Protein AF-A0A259GVI7-F1 (afdb_monomer)

pLDDT: mean 83.17, std 15.08, range [43.06, 96.94]

Secondary structure (DSSP, 8-state):
--PPTT---HHHHTTSTTEEE---TT---EEETTSS-HHHHHHHHHHHHHH-EEPPPSS--S--S----EE----TTSTTT--

Solvent-accessible surface area (backbone atoms only — not comparable to full-atom values): 5728 Å² total; per-residue (Å²): 134,86,77,73,87,91,68,91,50,69,72,62,52,69,70,43,86,74,52,40,74,55,97,47,96,89,52,93,47,74,48,65,72,77,80,59,53,74,65,55,49,50,50,42,51,56,48,41,75,72,58,48,38,77,56,78,71,96,66,87,82,81,74,84,86,79,71,91,51,68,43,55,88,81,58,76,86,37,87,80,58,60,123

Mean predicted aligned error: 8.74 Å

Structure (mmCIF, N/CA/C/O backbone):
data_AF-A0A259GVI7-F1
#
_entry.id   AF-A0A259GVI7-F1
#
loop_
_atom_site.group_PDB
_atom_site.id
_atom_site.type_symbol
_atom_site.label_atom_id
_atom_site.label_alt_id
_atom_site.label_comp_id
_atom_site.label_asym_id
_atom_site.label_entity_id
_atom_site.label_seq_id
_atom_site.pdbx_PDB_ins_code
_atom_site.Cartn_x
_atom_site.Cartn_y
_atom_site.Cartn_z
_atom_site.occupancy
_atom_site.B_iso_or_equiv
_atom_site.auth_seq_id
_atom_site.auth_comp_id
_atom_site.auth_asym_id
_atom_site.auth_atom_id
_atom_site.pdbx_PDB_model_num
ATOM 1 N N . MET A 1 1 ? -28.669 2.564 -1.432 1.00 43.06 1 MET A N 1
ATOM 2 C CA . MET A 1 1 ? -27.790 3.587 -0.831 1.00 43.06 1 MET A CA 1
ATOM 3 C C . MET A 1 1 ? -26.625 3.792 -1.775 1.00 43.06 1 MET A C 1
ATOM 5 O O . MET A 1 1 ? -25.909 2.839 -2.046 1.00 43.06 1 MET A O 1
ATOM 9 N N . THR A 1 2 ? -26.515 4.984 -2.352 1.00 50.75 2 THR A N 1
ATOM 10 C CA . THR A 1 2 ? -25.428 5.359 -3.261 1.00 50.75 2 THR A CA 1
ATOM 11 C C . THR A 1 2 ? -24.291 5.888 -2.398 1.00 50.75 2 THR A C 1
ATOM 13 O O . THR A 1 2 ? -24.428 6.958 -1.813 1.00 50.75 2 THR A O 1
ATOM 16 N N . PHE A 1 3 ? -23.216 5.118 -2.246 1.00 54.75 3 PHE A N 1
ATOM 17 C CA . PHE A 1 3 ? -22.010 5.614 -1.587 1.00 54.75 3 PHE A CA 1
ATOM 18 C C . PHE A 1 3 ? -21.305 6.578 -2.555 1.00 54.75 3 PHE A C 1
ATOM 20 O O . PHE A 1 3 ? -21.135 6.205 -3.721 1.00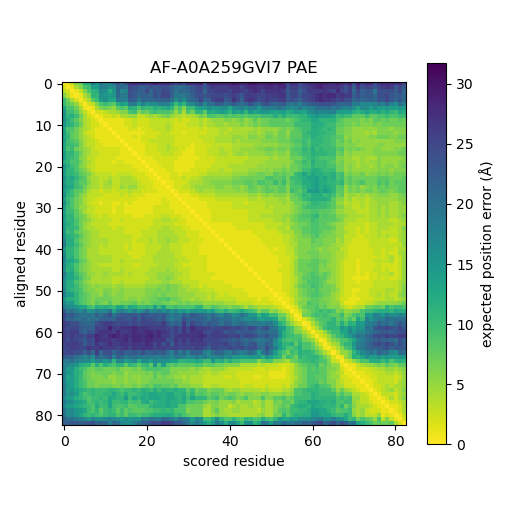 54.75 3 PHE A O 1
ATOM 27 N N . PRO A 1 4 ? -20.937 7.804 -2.143 1.00 54.97 4 PRO A N 1
ATOM 28 C CA . PRO A 1 4 ? -20.148 8.684 -2.993 1.00 54.97 4 PRO A CA 1
ATOM 29 C C . PRO A 1 4 ? -18.815 8.004 -3.334 1.00 54.97 4 PRO A C 1
ATOM 31 O O . PRO A 1 4 ? -18.207 7.328 -2.502 1.00 54.97 4 PRO A O 1
ATOM 34 N N . ALA A 1 5 ? -18.390 8.133 -4.590 1.00 65.88 5 ALA A N 1
ATOM 35 C CA . ALA A 1 5 ? -17.131 7.570 -5.055 1.00 65.88 5 ALA A CA 1
ATOM 36 C C . ALA A 1 5 ? -15.949 8.241 -4.325 1.00 65.88 5 ALA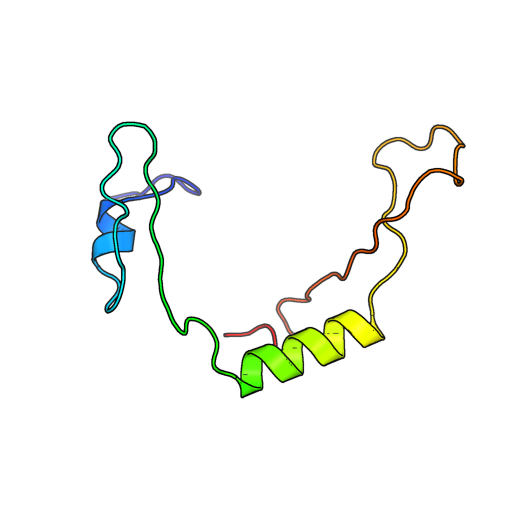 A C 1
ATOM 38 O O . ALA A 1 5 ? -15.892 9.465 -4.242 1.00 65.88 5 ALA A O 1
ATOM 39 N N . ASN A 1 6 ? -15.009 7.422 -3.839 1.00 64.38 6 ASN A N 1
ATOM 40 C CA . ASN A 1 6 ? -13.723 7.791 -3.222 1.00 64.38 6 ASN A CA 1
ATOM 41 C C . ASN A 1 6 ? -13.724 8.440 -1.821 1.00 64.38 6 ASN A C 1
ATOM 43 O O . ASN A 1 6 ? -12.742 9.085 -1.461 1.00 64.38 6 ASN A O 1
ATOM 47 N N . GLU A 1 7 ? -14.744 8.227 -0.986 1.00 73.31 7 GLU A N 1
ATOM 48 C CA . GLU A 1 7 ? -14.671 8.617 0.433 1.00 73.31 7 GLU A CA 1
ATOM 49 C C . GLU A 1 7 ? -14.163 7.468 1.326 1.00 73.31 7 GLU A C 1
ATOM 51 O O . GLU A 1 7 ? -14.575 6.312 1.186 1.00 73.31 7 GLU A O 1
ATOM 56 N N . SER A 1 8 ? -13.268 7.776 2.270 1.00 76.31 8 SER A N 1
ATOM 57 C CA . SER A 1 8 ? -12.844 6.822 3.299 1.00 76.31 8 SER A CA 1
ATOM 58 C C . SER A 1 8 ? -13.993 6.556 4.273 1.00 76.31 8 SER A C 1
ATOM 60 O O . SER A 1 8 ? -14.491 7.484 4.905 1.00 76.31 8 SER A O 1
ATOM 62 N N . SER A 1 9 ? -14.389 5.293 4.443 1.00 88.12 9 SER A N 1
ATOM 63 C CA . SER A 1 9 ? -15.483 4.910 5.342 1.00 88.12 9 SER A CA 1
ATOM 64 C C . SER A 1 9 ? -14.978 4.057 6.504 1.00 88.12 9 SER A C 1
ATOM 66 O O . SER A 1 9 ? -14.654 2.880 6.333 1.00 88.12 9 SER A O 1
ATOM 68 N N . THR A 1 10 ? -14.975 4.643 7.703 1.00 90.56 10 THR A N 1
ATOM 69 C CA . THR A 1 10 ? -14.676 3.939 8.960 1.00 90.56 10 THR A CA 1
ATOM 70 C C . THR A 1 10 ? -15.615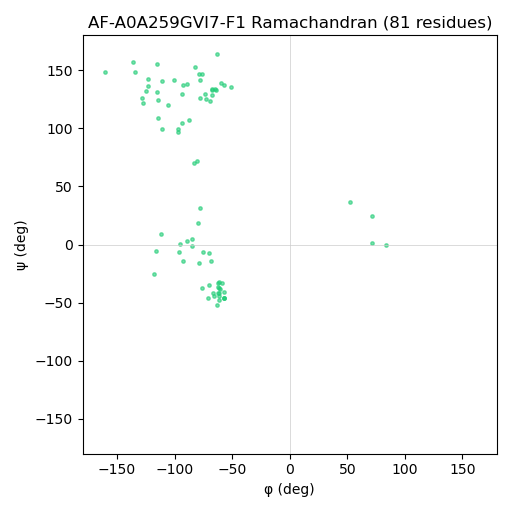 2.750 9.175 1.00 90.56 10 THR A C 1
ATOM 72 O O . THR A 1 10 ? -15.160 1.675 9.559 1.00 90.56 10 THR A O 1
ATOM 75 N N . GLU A 1 11 ? -16.907 2.905 8.865 1.00 90.62 11 GLU A N 1
ATOM 76 C CA . GLU A 1 11 ? -17.891 1.819 8.954 1.00 90.62 11 GLU A CA 1
ATOM 77 C C . GLU A 1 11 ? -17.477 0.620 8.093 1.00 90.62 11 GLU A C 1
ATOM 79 O O . GLU A 1 11 ? -17.451 -0.503 8.588 1.00 90.62 11 GLU A O 1
ATOM 84 N N . ARG A 1 12 ? -17.059 0.854 6.840 1.00 90.50 12 ARG A N 1
ATOM 85 C CA . ARG A 1 12 ? -16.594 -0.218 5.947 1.00 90.50 12 ARG A CA 1
ATOM 86 C C . ARG A 1 12 ? -15.304 -0.863 6.435 1.00 90.50 12 ARG A C 1
ATOM 88 O O . ARG A 1 12 ? -15.214 -2.087 6.428 1.00 90.50 12 ARG A O 1
ATOM 95 N N . LEU A 1 13 ? -14.320 -0.075 6.870 1.00 92.06 13 LEU A N 1
ATOM 96 C CA . LEU A 1 13 ? -13.046 -0.616 7.357 1.00 92.06 13 LEU A CA 1
ATOM 97 C C . LEU A 1 13 ? -13.245 -1.531 8.572 1.00 92.06 13 LEU A C 1
ATOM 99 O O . LEU A 1 13 ? -12.621 -2.583 8.649 1.00 92.06 13 LEU A O 1
ATOM 103 N N . LEU A 1 14 ? -14.165 -1.181 9.475 1.00 92.62 14 LEU A N 1
ATOM 104 C CA . LEU A 1 14 ? -14.495 -1.994 10.649 1.00 92.62 14 LEU A CA 1
ATOM 105 C C . LEU A 1 14 ? -15.199 -3.320 10.312 1.00 92.62 14 LEU A C 1
ATOM 107 O O . LEU A 1 14 ? -15.256 -4.196 11.172 1.00 92.62 14 LEU A O 1
ATOM 111 N N . THR A 1 15 ? -15.703 -3.501 9.084 1.00 94.31 15 THR A N 1
ATOM 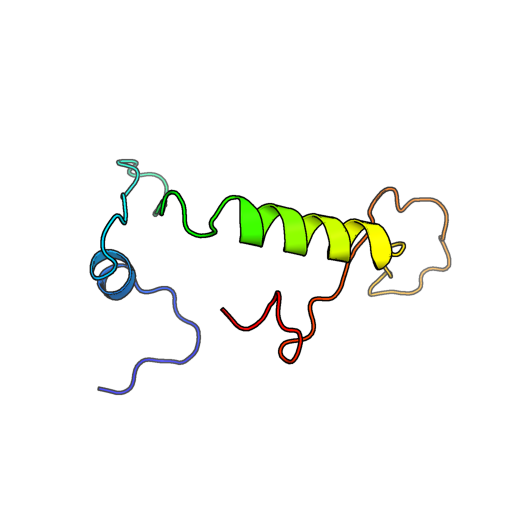112 C CA . THR A 1 15 ? -16.236 -4.801 8.629 1.00 94.31 15 THR A CA 1
ATOM 113 C C . THR A 1 15 ? -15.144 -5.797 8.231 1.00 94.31 15 THR A C 1
ATOM 115 O O . THR A 1 15 ? -15.416 -6.993 8.122 1.00 94.31 15 THR A O 1
ATOM 118 N N . VAL A 1 16 ? -13.907 -5.333 8.022 1.00 94.12 16 VAL A N 1
ATOM 119 C CA . VAL A 1 16 ? -12.786 -6.189 7.624 1.00 94.12 16 VAL A CA 1
ATOM 120 C C . VAL A 1 16 ? -12.262 -6.953 8.840 1.00 94.12 16 VAL A C 1
ATOM 122 O O . VAL A 1 16 ? -11.910 -6.373 9.868 1.00 94.12 16 VAL A O 1
ATOM 125 N N . THR A 1 17 ? -12.187 -8.279 8.721 1.00 95.12 17 THR A N 1
ATOM 126 C CA . THR A 1 17 ? -11.674 -9.137 9.798 1.00 95.12 17 THR A CA 1
ATOM 127 C C . THR A 1 17 ? -10.193 -8.843 10.044 1.00 95.12 17 THR A C 1
ATOM 129 O O . THR A 1 17 ? -9.416 -8.743 9.102 1.00 95.12 17 THR A O 1
ATOM 132 N N . GLY A 1 18 ? -9.798 -8.696 11.313 1.00 95.06 18 GLY A N 1
ATOM 133 C CA . GLY A 1 18 ? -8.417 -8.365 11.691 1.00 95.06 18 GLY A CA 1
ATOM 134 C C . GLY A 1 18 ? -8.077 -6.870 11.643 1.00 95.06 18 GLY A C 1
ATOM 135 O O . GLY A 1 18 ? -6.957 -6.494 11.987 1.00 95.06 18 GLY A O 1
ATOM 136 N N . MET A 1 19 ? -9.028 -6.008 11.270 1.00 96.94 19 MET A N 1
ATOM 137 C CA . MET A 1 19 ? -8.832 -4.561 11.288 1.00 96.94 19 MET A CA 1
ATOM 138 C C . MET A 1 19 ? -8.698 -4.029 12.721 1.00 96.94 19 MET A C 1
ATOM 140 O O . MET A 1 19 ? -9.556 -4.267 13.572 1.00 96.94 19 MET A O 1
ATOM 144 N N . MET A 1 20 ? -7.648 -3.251 12.983 1.00 95.44 20 MET A N 1
ATOM 145 C CA . MET A 1 20 ? -7.397 -2.624 14.283 1.00 95.44 20 MET A CA 1
ATOM 146 C C . MET A 1 20 ? -7.460 -1.105 14.177 1.00 95.44 20 MET A C 1
ATOM 148 O O . MET A 1 20 ? -6.790 -0.515 13.335 1.00 95.44 20 MET A O 1
ATOM 152 N N . ARG A 1 21 ? -8.206 -0.453 15.074 1.00 95.38 21 ARG A N 1
ATOM 153 C CA . ARG A 1 21 ? -8.236 1.012 15.184 1.00 95.38 21 ARG A CA 1
ATOM 154 C C . ARG A 1 21 ? -7.220 1.494 16.219 1.00 95.38 21 ARG A C 1
ATOM 156 O O . ARG A 1 21 ? -7.236 1.032 17.358 1.00 95.38 21 ARG A O 1
ATOM 163 N N . VAL A 1 22 ? -6.386 2.466 15.853 1.00 96.19 22 VAL A N 1
ATOM 164 C CA . VAL A 1 22 ? -5.469 3.124 16.795 1.00 96.19 22 VAL A CA 1
ATOM 165 C C . VAL A 1 22 ? -6.274 4.048 17.724 1.00 96.19 22 VAL A C 1
ATOM 167 O O . VAL A 1 22 ? -6.991 4.920 17.228 1.00 96.19 22 VAL A O 1
ATOM 170 N N . PRO A 1 23 ? -6.178 3.906 19.062 1.00 94.50 23 PRO A N 1
ATOM 171 C CA . PRO A 1 23 ? -6.968 4.690 20.010 1.00 94.50 23 PRO A CA 1
ATOM 172 C C . PRO A 1 23 ? -6.347 6.078 20.225 1.00 94.50 23 PRO A C 1
ATOM 174 O O . PRO A 1 23 ? -5.757 6.365 21.264 1.00 94.50 23 PRO A O 1
ATOM 177 N N . SER A 1 24 ? -6.458 6.946 19.221 1.00 95.62 24 SER A N 1
ATOM 178 C CA . SER A 1 24 ? -5.990 8.330 19.287 1.00 95.62 24 SER A CA 1
ATOM 179 C C . SER A 1 24 ? -7.127 9.293 18.957 1.00 95.62 24 SER A C 1
ATOM 181 O O . SER A 1 24 ? -7.780 9.126 17.931 1.00 95.62 24 SER A O 1
ATOM 183 N N . PRO A 1 25 ? -7.348 10.347 19.761 1.00 93.94 25 PRO A N 1
ATOM 184 C CA . PRO A 1 25 ? -8.310 11.390 19.415 1.00 93.94 25 PRO A CA 1
ATOM 185 C C . PRO A 1 25 ? -7.785 12.347 18.329 1.00 93.94 25 PRO A C 1
ATOM 187 O O . PRO A 1 25 ? -8.517 13.226 17.892 1.00 93.94 25 PRO A O 1
ATOM 190 N N . ARG A 1 26 ? -6.511 12.229 17.921 1.00 96.38 26 ARG A N 1
ATOM 191 C CA . ARG A 1 26 ? -5.858 13.160 16.981 1.00 96.38 26 ARG A CA 1
ATOM 192 C C . ARG A 1 26 ? -5.936 12.724 15.517 1.00 96.38 26 ARG A C 1
ATOM 194 O O . ARG A 1 26 ? -5.579 13.516 14.652 1.00 96.38 26 ARG A O 1
ATOM 201 N N . LEU A 1 27 ? -6.295 11.469 15.254 1.00 93.12 27 LEU A N 1
ATOM 202 C CA . LEU A 1 27 ? -6.272 10.863 13.923 1.00 93.12 27 LEU A CA 1
ATOM 203 C C . LEU A 1 27 ? -7.169 9.622 13.874 1.00 93.12 27 LEU A C 1
ATOM 205 O O . LEU A 1 27 ? -7.274 8.889 14.856 1.00 93.12 27 LEU A O 1
ATOM 209 N N . GLU A 1 28 ? -7.756 9.355 12.712 1.00 92.81 28 GLU A N 1
ATOM 210 C CA . GLU A 1 28 ? -8.419 8.087 12.408 1.00 92.81 28 GLU A CA 1
ATOM 211 C C . GLU A 1 28 ? -7.445 7.191 11.640 1.00 92.81 28 GLU A C 1
ATOM 213 O O . GLU A 1 28 ? -7.236 7.362 10.444 1.00 92.81 28 GLU A O 1
ATOM 218 N N . MET A 1 29 ? -6.807 6.254 12.346 1.00 94.44 29 MET A N 1
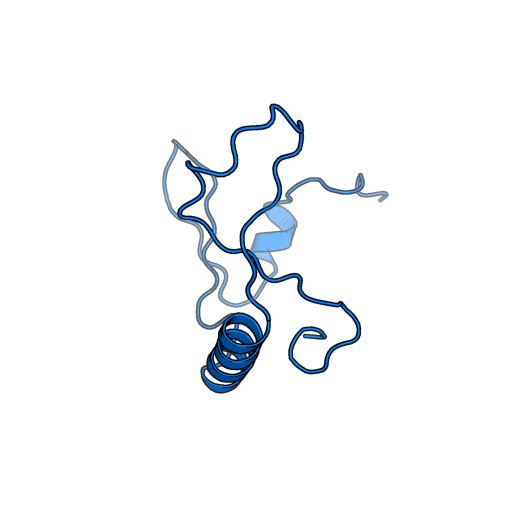ATOM 219 C CA . MET A 1 29 ? -5.862 5.304 11.756 1.00 94.44 29 MET A CA 1
ATOM 220 C C . MET A 1 29 ? -6.300 3.880 12.028 1.00 94.44 29 MET A C 1
ATOM 222 O O . MET A 1 29 ? -6.661 3.515 13.153 1.00 94.44 29 MET A O 1
ATOM 226 N N . PHE A 1 30 ? -6.202 3.084 10.973 1.00 95.69 30 PHE A N 1
ATOM 227 C CA . PHE A 1 30 ? -6.520 1.675 10.966 1.00 95.69 30 PHE A CA 1
ATOM 228 C C . PHE A 1 30 ? -5.304 0.885 10.496 1.00 95.69 30 PHE A C 1
ATOM 230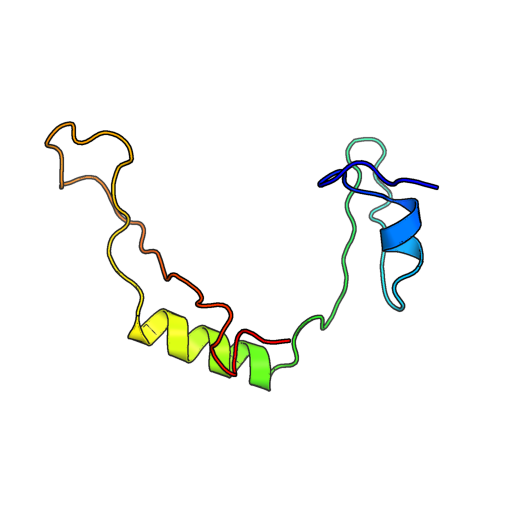 O O . PHE A 1 30 ? -4.558 1.335 9.627 1.00 95.69 30 PHE A O 1
ATOM 237 N N . VAL A 1 31 ? -5.091 -0.277 11.100 1.00 96.06 31 VAL A N 1
ATOM 238 C CA . VAL A 1 31 ? -4.002 -1.190 10.769 1.00 96.06 31 VAL A CA 1
ATOM 239 C C . VAL A 1 31 ? -4.608 -2.556 10.511 1.00 96.06 31 VAL A C 1
ATOM 241 O O . VAL A 1 31 ? -5.236 -3.132 11.397 1.00 96.06 31 VAL A O 1
ATOM 244 N N . LEU A 1 32 ? -4.372 -3.081 9.314 1.00 96.00 32 LEU A N 1
ATOM 245 C CA . LEU A 1 32 ? -4.593 -4.481 8.989 1.00 96.00 32 LEU A CA 1
ATOM 246 C C . LEU A 1 32 ? -3.226 -5.157 8.912 1.00 96.00 32 LEU A C 1
ATOM 248 O O . LEU A 1 32 ? -2.346 -4.720 8.171 1.00 96.00 32 LEU A O 1
ATOM 252 N N . ARG A 1 33 ? -3.019 -6.166 9.755 1.00 94.94 33 ARG A N 1
ATOM 253 C CA . ARG A 1 33 ? -1.779 -6.949 9.767 1.00 94.94 33 ARG A CA 1
ATOM 254 C C . ARG A 1 33 ? -1.850 -8.006 8.679 1.00 94.94 33 ARG A C 1
ATOM 256 O O . ARG A 1 33 ? -2.946 -8.430 8.331 1.00 94.94 33 ARG A O 1
ATOM 263 N N . ASP A 1 34 ? -0.681 -8.395 8.178 1.00 93.69 34 ASP A N 1
ATOM 264 C CA . ASP A 1 34 ? -0.539 -9.507 7.234 1.00 93.69 34 ASP A CA 1
ATOM 265 C C . ASP A 1 34 ? -1.473 -9.370 6.014 1.00 93.69 34 ASP A C 1
ATOM 267 O O . ASP A 1 34 ? -2.034 -10.346 5.531 1.00 93.69 34 ASP A O 1
ATOM 271 N N . PHE A 1 35 ? -1.664 -8.125 5.544 1.00 93.00 35 PHE A N 1
ATOM 272 C CA . PHE A 1 35 ? -2.506 -7.811 4.383 1.00 93.00 35 PHE A CA 1
ATOM 273 C C . PHE A 1 35 ? -1.990 -8.483 3.108 1.00 93.00 35 PHE A C 1
ATOM 275 O O . PHE A 1 35 ? -2.782 -8.953 2.302 1.00 93.00 35 PHE A O 1
ATOM 282 N N . LEU A 1 36 ? -0.665 -8.537 2.968 1.00 92.38 36 LEU A N 1
ATOM 283 C CA . LEU A 1 36 ? 0.027 -9.371 2.000 1.00 92.38 36 LEU A CA 1
ATOM 284 C C . LEU A 1 36 ? 0.764 -10.468 2.764 1.00 92.38 36 LEU A C 1
ATOM 286 O O . LEU A 1 36 ? 1.370 -10.214 3.812 1.00 92.38 36 LEU A O 1
ATOM 290 N N . SER A 1 37 ? 0.752 -11.674 2.215 1.00 93.44 37 SER A N 1
ATOM 291 C CA . SER A 1 37 ? 1.627 -12.760 2.634 1.00 93.44 37 SER A CA 1
ATOM 292 C C . SER A 1 37 ? 3.099 -12.412 2.382 1.00 93.44 37 SER A C 1
ATOM 294 O O . SER A 1 37 ? 3.446 -11.501 1.624 1.00 93.44 37 SER A O 1
ATOM 296 N N . ALA A 1 38 ? 4.002 -13.169 3.007 1.00 95.06 38 ALA A N 1
ATOM 297 C CA . ALA A 1 38 ? 5.438 -13.008 2.784 1.00 95.06 38 ALA A CA 1
ATOM 298 C C . ALA A 1 38 ? 5.842 -13.281 1.321 1.00 95.06 38 ALA A C 1
ATOM 300 O O . ALA A 1 38 ? 6.779 -12.660 0.822 1.00 95.06 38 ALA A O 1
ATOM 301 N N . GLU A 1 39 ? 5.134 -14.188 0.640 1.00 94.25 39 GLU A N 1
ATOM 302 C CA . GLU A 1 39 ? 5.371 -14.524 -0.766 1.00 94.25 39 GLU A CA 1
ATOM 303 C C . GLU A 1 39 ? 4.935 -13.384 -1.694 1.00 94.25 39 GLU A C 1
ATOM 305 O O . GLU A 1 39 ? 5.721 -12.956 -2.538 1.00 94.25 39 GLU A O 1
ATOM 310 N N . GLU A 1 40 ? 3.745 -12.818 -1.475 1.00 93.75 40 GLU A N 1
ATOM 311 C CA . GLU A 1 40 ? 3.260 -11.646 -2.221 1.00 93.75 40 GLU A CA 1
ATOM 312 C C . GLU A 1 40 ? 4.175 -10.433 -2.009 1.00 93.75 40 GLU A C 1
ATOM 314 O O . GLU A 1 40 ? 4.541 -9.754 -2.968 1.00 93.75 40 GLU A O 1
ATOM 319 N N . CYS A 1 41 ? 4.633 -10.201 -0.772 1.00 94.69 41 CYS A N 1
ATOM 320 C CA . CYS A 1 41 ? 5.633 -9.170 -0.486 1.00 94.69 41 CYS A CA 1
ATOM 321 C C . CYS A 1 41 ? 6.922 -9.383 -1.296 1.00 94.69 41 CYS A C 1
ATOM 323 O O . CYS A 1 41 ? 7.459 -8.432 -1.863 1.00 94.69 41 CYS A O 1
ATOM 325 N N . ALA A 1 42 ? 7.434 -10.616 -1.347 1.00 94.88 42 ALA A N 1
ATOM 326 C CA . ALA A 1 42 ? 8.666 -10.931 -2.063 1.00 94.88 42 ALA A CA 1
ATOM 327 C C . ALA A 1 42 ? 8.517 -10.749 -3.583 1.00 94.88 42 ALA A C 1
ATOM 329 O O . ALA A 1 42 ? 9.417 -10.194 -4.218 1.00 94.88 42 ALA A O 1
ATOM 330 N N . ALA A 1 43 ? 7.384 -11.168 -4.153 1.00 93.19 43 ALA A N 1
ATOM 331 C CA . ALA A 1 43 ? 7.077 -10.981 -5.568 1.00 93.19 43 ALA A CA 1
ATOM 332 C C . ALA A 1 43 ? 7.016 -9.491 -5.939 1.00 93.19 43 ALA A C 1
ATOM 334 O O . ALA A 1 43 ? 7.699 -9.059 -6.871 1.00 93.19 43 ALA A O 1
ATOM 335 N N . LEU A 1 44 ? 6.299 -8.692 -5.141 1.00 93.81 44 LEU A N 1
ATOM 336 C CA . LEU A 1 44 ? 6.165 -7.254 -5.362 1.00 93.81 44 LEU A CA 1
ATOM 337 C C . LEU A 1 44 ? 7.515 -6.525 -5.269 1.00 93.81 44 LEU A C 1
ATOM 339 O O . LEU A 1 44 ? 7.826 -5.677 -6.105 1.00 93.81 44 LEU A O 1
ATOM 343 N N . VAL A 1 45 ? 8.356 -6.879 -4.290 1.00 94.69 45 VAL A N 1
ATOM 344 C CA . VAL A 1 45 ? 9.719 -6.332 -4.176 1.00 94.69 45 VAL A CA 1
ATOM 345 C C . VAL A 1 45 ? 10.554 -6.684 -5.407 1.00 94.69 45 VAL A C 1
ATOM 347 O O . VAL A 1 45 ? 11.221 -5.810 -5.955 1.00 94.69 45 VAL A O 1
ATOM 350 N N . ALA A 1 46 ? 10.501 -7.932 -5.882 1.00 94.12 46 ALA A N 1
ATOM 351 C CA . ALA A 1 46 ? 11.255 -8.353 -7.061 1.00 94.12 46 ALA A CA 1
ATOM 352 C C . ALA A 1 46 ? 10.844 -7.587 -8.333 1.00 94.12 46 ALA A C 1
ATOM 354 O O . ALA A 1 46 ? 11.710 -7.244 -9.141 1.00 94.12 46 ALA A O 1
ATOM 355 N N . ARG A 1 47 ? 9.551 -7.271 -8.501 1.00 93.38 47 ARG A N 1
ATOM 356 C CA . ARG A 1 47 ? 9.075 -6.385 -9.576 1.00 93.38 47 ARG A CA 1
ATOM 357 C C . ARG A 1 47 ? 9.635 -4.978 -9.426 1.00 93.38 47 ARG A C 1
ATOM 359 O O . ARG A 1 47 ? 10.211 -4.459 -10.379 1.00 93.38 47 ARG A O 1
ATOM 366 N N . ILE A 1 48 ? 9.489 -4.374 -8.246 1.00 94.06 48 ILE A N 1
ATOM 367 C CA . ILE A 1 48 ? 9.956 -3.004 -7.998 1.00 94.06 48 ILE A CA 1
ATOM 368 C C . ILE A 1 48 ? 11.451 -2.896 -8.293 1.00 94.06 48 ILE A C 1
ATOM 370 O O . ILE A 1 48 ? 11.869 -1.984 -8.995 1.00 94.06 48 ILE A O 1
ATOM 374 N N . GLU A 1 49 ? 12.257 -3.847 -7.826 1.00 95.19 49 GLU A N 1
ATOM 375 C CA . GLU A 1 49 ? 13.697 -3.860 -8.093 1.00 95.19 49 GLU A CA 1
ATOM 376 C C . GLU A 1 49 ? 14.028 -3.979 -9.588 1.00 95.19 49 GLU A C 1
ATOM 378 O O . GLU A 1 49 ? 15.016 -3.405 -10.044 1.00 95.19 49 GLU A O 1
ATOM 383 N N . ARG A 1 50 ? 13.198 -4.689 -10.362 1.00 93.44 50 ARG A N 1
ATOM 384 C CA . ARG A 1 50 ? 13.370 -4.863 -11.811 1.00 93.44 50 ARG A CA 1
ATOM 385 C C . ARG A 1 50 ? 12.973 -3.621 -12.613 1.00 93.44 50 ARG A C 1
ATOM 387 O O . ARG A 1 50 ? 13.597 -3.349 -13.636 1.00 93.44 50 ARG A O 1
ATOM 394 N N . GLU A 1 51 ? 11.925 -2.918 -12.195 1.00 93.69 51 GLU A N 1
ATOM 395 C CA . GLU A 1 51 ? 11.232 -1.916 -13.024 1.00 93.69 51 GLU A CA 1
ATOM 396 C C . GLU A 1 51 ? 11.306 -0.487 -12.479 1.00 93.69 51 GLU A C 1
ATOM 398 O O . GLU A 1 51 ? 10.888 0.453 -13.164 1.00 93.69 51 GLU A O 1
ATOM 403 N N . ARG A 1 52 ? 11.863 -0.288 -11.277 1.00 93.62 52 ARG A N 1
ATOM 404 C CA . ARG A 1 52 ? 12.057 1.054 -10.730 1.00 93.62 52 ARG A CA 1
ATOM 405 C C . ARG A 1 52 ? 12.895 1.913 -11.672 1.00 93.62 52 ARG A C 1
ATOM 407 O O . ARG A 1 52 ? 13.906 1.490 -12.231 1.00 93.62 52 ARG A O 1
ATOM 414 N N . ARG A 1 53 ? 12.462 3.158 -11.823 1.00 90.38 53 ARG A N 1
ATOM 415 C CA . ARG A 1 53 ? 13.103 4.176 -12.654 1.00 90.38 53 ARG A CA 1
ATOM 416 C C . ARG A 1 53 ? 13.158 5.506 -11.907 1.00 90.38 53 ARG A C 1
ATOM 418 O O . ARG A 1 53 ? 12.320 5.741 -11.031 1.00 90.38 53 ARG A O 1
ATOM 425 N N . PRO A 1 54 ? 14.081 6.415 -12.258 1.00 89.00 54 PRO A N 1
ATOM 426 C CA . PRO A 1 54 ? 14.077 7.769 -11.718 1.00 89.00 54 PRO A CA 1
ATOM 427 C C . PRO A 1 54 ? 12.699 8.429 -11.852 1.00 89.00 54 PRO A C 1
ATOM 429 O O . PRO A 1 54 ? 12.040 8.335 -12.893 1.00 89.00 54 PRO A O 1
ATOM 432 N N . SER A 1 55 ? 12.251 9.088 -10.782 1.00 83.44 55 SER A N 1
ATOM 433 C CA . SER A 1 55 ? 10.950 9.765 -10.774 1.00 83.44 55 SER A CA 1
ATOM 434 C C . SER A 1 55 ? 10.950 10.963 -11.729 1.00 83.44 55 SER A C 1
ATOM 436 O O . SER A 1 55 ? 11.854 11.798 -11.683 1.00 83.44 55 SER A O 1
ATOM 438 N N . THR A 1 56 ? 9.911 11.100 -12.554 1.00 71.19 56 THR A N 1
ATOM 439 C CA . THR A 1 56 ? 9.731 12.267 -13.434 1.00 71.19 56 THR A CA 1
ATOM 440 C C . THR A 1 56 ? 9.190 13.471 -12.650 1.00 71.19 56 THR A C 1
ATOM 442 O O . THR A 1 56 ? 8.459 13.321 -11.670 1.00 71.19 56 THR A O 1
ATOM 445 N N . LEU A 1 57 ? 9.579 14.693 -13.026 1.00 63.28 57 LEU A N 1
ATOM 446 C CA . LEU A 1 57 ? 8.944 15.918 -12.521 1.00 63.28 57 LEU A CA 1
ATOM 447 C C . LEU A 1 57 ? 7.589 16.120 -13.209 1.00 63.28 57 LEU A C 1
ATOM 449 O O . LEU A 1 57 ? 7.431 15.752 -14.370 1.00 63.28 57 LEU A O 1
ATOM 453 N N . ALA A 1 58 ? 6.626 16.689 -12.482 1.00 60.09 58 ALA A N 1
ATOM 454 C CA . ALA A 1 58 ? 5.370 17.138 -13.078 1.00 60.09 58 ALA A CA 1
ATOM 455 C C . ALA A 1 58 ? 5.594 18.380 -13.965 1.00 60.09 58 ALA A C 1
ATOM 457 O O . ALA A 1 58 ? 4.995 18.465 -15.031 1.00 60.09 58 ALA A O 1
ATOM 458 N N . ASP A 1 59 ? 6.525 19.259 -13.569 1.00 54.97 59 ASP A N 1
ATOM 459 C CA . ASP A 1 59 ? 6.956 20.437 -14.327 1.00 54.97 59 ASP A CA 1
ATOM 460 C C . ASP A 1 59 ? 8.423 20.290 -14.757 1.00 54.97 59 ASP A C 1
ATOM 462 O O . ASP A 1 59 ? 9.317 20.025 -13.949 1.00 54.97 59 ASP A O 1
ATOM 466 N N . ALA A 1 60 ? 8.681 20.409 -16.058 1.00 55.97 60 ALA A N 1
ATOM 467 C CA . ALA A 1 60 ? 10.000 20.217 -16.648 1.00 55.97 60 ALA A CA 1
ATOM 468 C C . ALA A 1 60 ? 10.856 21.494 -16.544 1.00 55.97 60 ALA A C 1
ATOM 470 O O . ALA A 1 60 ? 11.157 22.119 -17.555 1.00 55.97 60 ALA A O 1
ATOM 471 N N . ASP A 1 61 ? 11.292 21.865 -15.339 1.00 57.72 61 ASP A N 1
ATOM 472 C CA . ASP A 1 61 ? 12.144 23.054 -15.126 1.00 57.72 61 ASP A CA 1
ATOM 473 C C . ASP A 1 61 ? 13.637 22.829 -15.459 1.00 57.72 61 ASP A C 1
ATOM 475 O O . ASP A 1 61 ? 14.511 23.592 -15.057 1.00 57.72 61 ASP A O 1
ATOM 479 N N . GLY A 1 62 ? 13.963 21.784 -16.228 1.00 57.19 62 GLY A N 1
ATOM 480 C CA . GLY A 1 62 ? 15.313 21.555 -16.762 1.00 57.19 62 GLY A CA 1
ATOM 481 C C . GLY A 1 62 ? 16.368 21.119 -15.737 1.00 57.19 62 GLY A C 1
ATOM 482 O O . GLY A 1 62 ? 17.520 20.898 -16.113 1.00 57.19 62 GLY A O 1
ATOM 483 N N . ASP A 1 63 ? 15.993 20.948 -14.468 1.00 59.50 63 ASP A N 1
ATOM 484 C CA . ASP A 1 63 ? 16.895 20.486 -13.419 1.00 59.50 63 ASP A CA 1
ATOM 485 C C . ASP A 1 63 ? 16.759 18.977 -13.174 1.00 59.50 63 ASP A C 1
ATOM 487 O O . ASP A 1 63 ? 15.879 18.484 -12.464 1.00 59.50 63 ASP A O 1
ATOM 491 N N . HIS A 1 64 ? 17.660 18.226 -13.800 1.00 56.53 64 HIS A N 1
ATOM 492 C CA . HIS A 1 64 ? 17.732 16.772 -13.688 1.00 56.53 64 HIS A CA 1
ATOM 493 C C . HIS A 1 64 ? 18.528 16.292 -12.459 1.00 56.53 64 HIS A C 1
ATOM 495 O O . HIS A 1 64 ? 18.646 15.083 -12.262 1.00 56.53 64 HIS A O 1
ATOM 501 N N . TYR A 1 65 ? 19.094 17.191 -11.640 1.00 57.94 65 TYR A N 1
ATOM 502 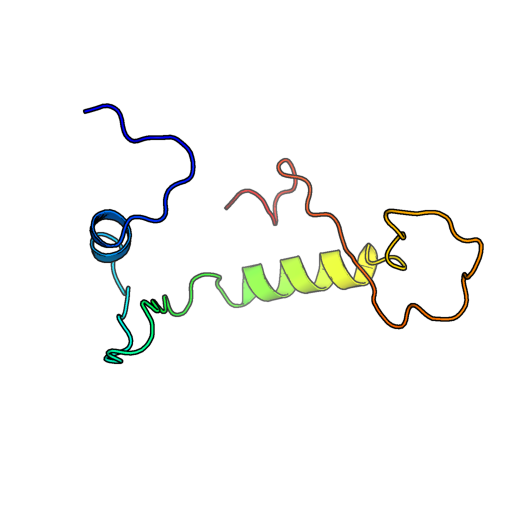C CA . TYR A 1 65 ? 20.161 16.836 -10.691 1.00 57.94 65 TYR A CA 1
ATOM 503 C C . TYR A 1 65 ? 19.695 16.548 -9.249 1.00 57.94 65 TYR A C 1
ATOM 505 O O . TYR A 1 65 ? 20.495 16.087 -8.436 1.00 57.94 65 TYR A O 1
ATOM 513 N N . PHE A 1 66 ? 18.415 16.762 -8.915 1.00 55.12 66 PHE A N 1
ATOM 514 C CA . PHE A 1 66 ? 17.924 16.698 -7.522 1.00 55.12 66 PHE A CA 1
ATOM 515 C C . PHE A 1 66 ? 16.984 15.527 -7.180 1.00 55.12 66 PHE A C 1
ATOM 517 O O . PHE A 1 66 ? 16.420 15.498 -6.084 1.00 55.12 66 PHE A O 1
ATOM 524 N N . ARG A 1 67 ? 16.793 14.532 -8.056 1.00 64.50 67 ARG A N 1
ATOM 525 C CA . ARG A 1 67 ? 15.961 13.356 -7.728 1.00 64.50 67 ARG A CA 1
ATOM 526 C C . ARG A 1 67 ? 16.818 12.208 -7.183 1.00 64.50 67 ARG A C 1
ATOM 528 O O . ARG A 1 67 ? 17.451 11.492 -7.945 1.00 64.50 67 ARG A O 1
ATOM 535 N N . THR A 1 68 ? 16.772 11.988 -5.868 1.00 74.12 68 THR A N 1
ATOM 536 C CA . THR A 1 68 ? 17.243 10.743 -5.221 1.00 74.12 68 THR A CA 1
ATOM 537 C C . THR A 1 68 ? 16.147 9.673 -5.122 1.00 74.12 68 THR A C 1
ATOM 539 O O . THR A 1 68 ? 16.375 8.618 -4.537 1.00 74.12 68 THR A O 1
ATOM 542 N N . SER A 1 69 ? 14.948 9.942 -5.657 1.00 85.75 69 SER A N 1
ATOM 543 C CA . SER A 1 69 ? 13.795 9.041 -5.591 1.00 85.75 69 SER A CA 1
ATOM 544 C C . SER A 1 69 ? 13.596 8.249 -6.883 1.00 85.75 69 SER A C 1
ATOM 546 O O . SER A 1 69 ? 13.685 8.783 -7.994 1.00 85.75 69 SER A O 1
ATOM 548 N N . GLU A 1 70 ? 13.209 6.990 -6.729 1.00 90.00 70 GLU A N 1
ATOM 549 C CA . GLU A 1 70 ? 12.801 6.101 -7.814 1.00 90.00 70 GLU A CA 1
ATOM 550 C C . GLU A 1 70 ? 11.327 5.722 -7.649 1.00 90.00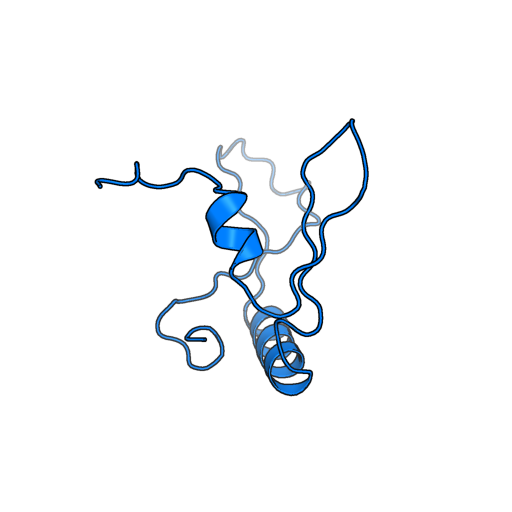 70 GLU A C 1
ATOM 552 O O . GLU A 1 70 ? 10.777 5.785 -6.550 1.00 90.00 70 GLU A O 1
ATOM 557 N N . THR A 1 71 ? 10.678 5.366 -8.753 1.00 91.06 71 THR A N 1
ATOM 558 C CA . THR A 1 71 ? 9.270 4.961 -8.806 1.00 91.06 71 THR A CA 1
ATOM 559 C C . THR A 1 71 ? 9.126 3.710 -9.661 1.00 91.06 71 THR A C 1
ATOM 561 O O . THR A 1 71 ? 9.866 3.542 -10.628 1.00 91.06 71 THR A O 1
ATOM 564 N N . CYS A 1 72 ? 8.162 2.856 -9.331 1.00 92.75 72 CYS A N 1
ATOM 565 C CA . CYS A 1 72 ? 7.746 1.715 -10.140 1.00 92.75 72 CYS A CA 1
ATOM 566 C C . CYS A 1 72 ? 6.230 1.801 -10.311 1.00 92.75 72 CYS A C 1
ATOM 568 O O . CYS A 1 72 ? 5.510 1.924 -9.321 1.00 92.75 72 CYS A O 1
ATOM 570 N N . ASP A 1 73 ? 5.757 1.763 -11.551 1.00 90.88 73 ASP A N 1
ATOM 571 C CA . ASP A 1 73 ? 4.328 1.659 -11.835 1.00 90.88 73 ASP A CA 1
ATOM 572 C C . ASP A 1 73 ? 3.896 0.195 -11.631 1.00 90.88 73 ASP A C 1
ATOM 574 O O . ASP A 1 73 ? 4.660 -0.718 -11.942 1.00 90.88 73 ASP A O 1
ATOM 578 N N . LEU A 1 74 ? 2.703 -0.039 -11.074 1.00 90.12 74 LEU A N 1
ATOM 579 C CA . LEU A 1 74 ? 2.145 -1.381 -10.857 1.00 90.12 74 LEU A CA 1
ATOM 580 C C . LEU A 1 74 ? 0.952 -1.581 -11.803 1.00 90.12 74 LEU A C 1
ATOM 582 O O . LEU A 1 74 ? -0.130 -1.052 -11.529 1.00 90.12 74 LEU A O 1
ATOM 586 N N . PRO A 1 75 ? 1.133 -2.276 -12.938 1.00 85.31 75 PRO A N 1
ATOM 587 C CA . PRO A 1 75 ? 0.056 -2.514 -13.887 1.00 85.31 75 PRO A CA 1
ATOM 588 C C . PRO A 1 75 ? -0.998 -3.437 -13.270 1.00 85.31 75 PRO A C 1
ATOM 590 O O . PRO A 1 75 ? -0.675 -4.469 -12.691 1.00 85.31 75 PRO A O 1
ATOM 593 N N . MET A 1 76 ? -2.272 -3.069 -13.394 1.00 83.31 76 MET A N 1
ATOM 594 C CA . MET A 1 76 ? -3.384 -3.812 -12.783 1.00 83.31 76 MET A CA 1
ATOM 595 C C . MET A 1 76 ? -3.651 -5.177 -13.431 1.00 83.31 76 MET A C 1
ATOM 597 O O . MET A 1 76 ? -4.515 -5.897 -12.953 1.00 83.31 76 MET A O 1
ATOM 601 N N . ASP A 1 77 ? -2.992 -5.509 -14.539 1.00 83.88 77 ASP A N 1
ATOM 602 C CA . ASP A 1 77 ? -3.097 -6.784 -15.254 1.00 83.88 77 ASP A CA 1
ATOM 603 C C . ASP A 1 77 ? -2.001 -7.786 -14.866 1.00 83.88 77 ASP A C 1
ATOM 605 O O . ASP A 1 77 ? -1.974 -8.912 -15.366 1.00 83.88 77 ASP A O 1
ATOM 609 N N . GLU A 1 78 ? -1.113 -7.399 -13.957 1.00 82.50 78 GLU A N 1
ATOM 610 C CA . GLU A 1 78 ? 0.041 -8.197 -13.583 1.00 82.50 78 GLU A CA 1
ATOM 611 C C . GLU A 1 78 ? -0.253 -9.159 -12.422 1.00 82.50 78 GLU A C 1
ATOM 613 O O . GLU A 1 78 ? -0.900 -8.767 -11.447 1.00 82.50 78 GLU A O 1
ATOM 618 N N . PRO A 1 79 ? 0.233 -10.416 -12.468 1.00 80.56 79 PRO A N 1
ATOM 619 C CA . PRO A 1 79 ? -0.176 -11.447 -11.511 1.00 80.56 79 PRO A CA 1
ATOM 620 C C . PRO A 1 79 ? 0.099 -11.110 -10.041 1.00 80.56 79 PRO A C 1
ATOM 622 O O . PRO A 1 79 ? -0.669 -11.495 -9.168 1.00 80.56 79 PRO A O 1
ATOM 625 N N . ASP A 1 80 ? 1.181 -10.388 -9.766 1.00 78.25 80 ASP A N 1
ATOM 6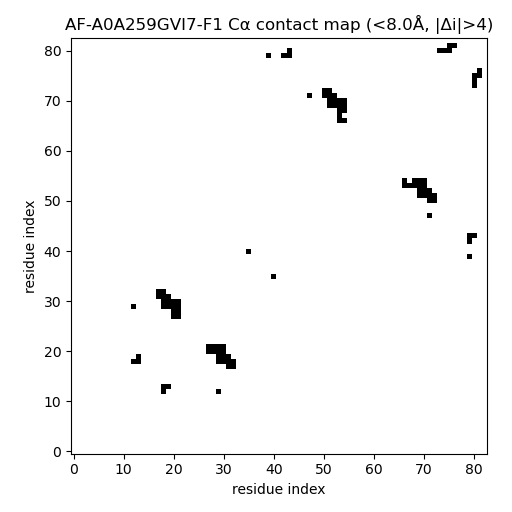26 C CA . ASP A 1 80 ? 1.602 -9.935 -8.437 1.00 78.25 80 ASP A CA 1
ATOM 627 C C . ASP A 1 80 ? 0.928 -8.621 -7.987 1.00 78.25 80 ASP A C 1
ATOM 629 O O . ASP A 1 80 ? 1.247 -8.100 -6.920 1.00 78.25 80 ASP A O 1
ATOM 633 N N . VAL A 1 81 ? -0.016 -8.095 -8.780 1.00 78.06 81 VAL A N 1
ATOM 634 C CA . VAL A 1 81 ? -0.799 -6.876 -8.501 1.00 78.06 81 VAL A CA 1
ATOM 635 C C . VAL A 1 81 ? -2.310 -7.163 -8.386 1.00 78.06 81 VAL A C 1
ATOM 637 O O . VAL A 1 81 ? -3.016 -6.433 -7.693 1.00 78.06 81 VAL A O 1
ATOM 640 N N . VAL A 1 82 ? -2.819 -8.234 -9.008 1.00 64.75 82 VAL A N 1
ATOM 641 C CA . VAL A 1 82 ? -4.261 -8.569 -9.157 1.00 64.75 82 VAL A CA 1
ATOM 642 C C . VAL A 1 82 ? -4.908 -9.178 -7.887 1.00 64.75 82 VAL A C 1
ATOM 644 O O . VAL A 1 82 ? -5.817 -9.991 -7.993 1.00 64.75 82 VAL A O 1
ATOM 647 N N . ALA A 1 83 ? -4.466 -8.806 -6.682 1.00 56.91 83 ALA A N 1
ATOM 648 C CA . ALA A 1 83 ? -4.961 -9.374 -5.413 1.00 56.91 83 ALA A CA 1
ATOM 649 C C . ALA A 1 83 ? -6.502 -9.465 -5.296 1.00 56.91 83 ALA A C 1
ATOM 651 O O . ALA A 1 83 ? -7.194 -8.454 -5.575 1.00 56.91 83 ALA A O 1
#

Radius of gyration: 18.17 Å; Cα contacts (8 Å, |Δi|>4): 50; chains: 1; bounding box: 48×38×37 Å

Foldseek 3Di:
DDDPPPDDDPVVQVVDPQWDFDPDPVDTDIDRPCPDPPVLVVVVVVQCVVAWDFDDDPDPPPDPDPTPDIDGDDDCPDPSNVD

Sequence (83 aa):
MTFPANESSTERLLTVTGMMRVPSPRLEMFVLRDFLSAEECAALVARIERERRPSTLADADGDHYFRTSETCDLPMDEPDVVA